Protein AF-A0A662Q708-F1 (afdb_monomer)

Sequence (100 aa):
ALSGLKSRDLEALGRLMNKNQELLRAIGGSSPEIEDAVSLCLKAGAYGAKLTGAGGGGCVIAVVDPDRLEKAARMLSERFQVFRARLGVEGVRAEPPARQ

Foldseek 3Di:
DVVCVVVVVQLVVQVVQAVVQVVCVVVVQEDPVQVVLQVLLVVLAFSHKHDDDRGPDDDMDTHHDPVSVVSSQVSSVVPDDDDDDDPPDDDDDDDDPDDD

Radius of gyration: 15.99 Å; Cα contacts (8 Å, |Δi|>4): 118; chains: 1; bounding box: 31×37×52 Å

Structure (mmCIF, N/CA/C/O backbone):
data_AF-A0A662Q708-F1
#
_entry.id   AF-A0A662Q708-F1
#
loop_
_atom_site.group_PDB
_atom_site.id
_atom_site.type_symbol
_atom_site.label_atom_id
_atom_site.label_alt_id
_atom_site.label_comp_id
_atom_site.label_asym_id
_atom_site.label_entity_id
_atom_site.label_seq_id
_atom_site.pdbx_PDB_ins_code
_atom_site.Cartn_x
_atom_site.Cartn_y
_atom_site.Cartn_z
_atom_site.occupancy
_atom_site.B_iso_or_equiv
_atom_site.auth_seq_id
_atom_site.auth_comp_id
_atom_site.auth_asym_id
_atom_site.auth_atom_id
_atom_site.pdbx_PDB_model_num
ATOM 1 N N . ALA A 1 1 ? -14.073 9.019 -6.361 1.00 60.94 1 ALA A N 1
ATOM 2 C CA . ALA A 1 1 ? -13.001 8.963 -5.339 1.00 60.94 1 ALA A CA 1
ATOM 3 C C . ALA A 1 1 ? -13.340 9.823 -4.120 1.00 60.94 1 ALA A C 1
ATOM 5 O O . ALA A 1 1 ? -13.528 9.270 -3.046 1.00 60.94 1 ALA A O 1
ATOM 6 N N . LEU A 1 2 ? -13.502 11.145 -4.278 1.00 69.00 2 LEU A N 1
ATOM 7 C CA . LEU A 1 2 ? -13.871 12.052 -3.176 1.00 69.00 2 LEU A CA 1
ATOM 8 C C . LEU A 1 2 ? -15.208 11.693 -2.505 1.00 69.00 2 LEU A C 1
ATOM 10 O O . LEU A 1 2 ? -15.320 11.793 -1.290 1.00 69.00 2 LEU A O 1
ATOM 14 N N . SER A 1 3 ? -16.198 11.237 -3.276 1.00 69.19 3 SER A N 1
ATOM 15 C CA . SER A 1 3 ? -17.471 10.725 -2.750 1.00 69.19 3 SER A CA 1
ATOM 16 C C . SER A 1 3 ? -17.282 9.495 -1.855 1.00 69.19 3 SER A C 1
ATOM 18 O O . SER A 1 3 ? -17.751 9.511 -0.726 1.00 69.19 3 SER A O 1
ATOM 20 N N . GLY A 1 4 ? -16.528 8.490 -2.319 1.00 63.06 4 GLY A N 1
ATOM 21 C CA . GLY A 1 4 ? -16.224 7.268 -1.559 1.00 63.06 4 GLY A CA 1
ATOM 22 C C . GLY A 1 4 ? -15.464 7.531 -0.256 1.00 63.06 4 GLY A C 1
ATOM 23 O O . GLY A 1 4 ? -15.769 6.938 0.772 1.00 63.06 4 GLY A O 1
ATOM 24 N N . LEU A 1 5 ? -14.527 8.487 -0.258 1.00 70.75 5 LEU A N 1
ATOM 25 C CA . LEU A 1 5 ? -13.828 8.891 0.965 1.00 70.75 5 LEU A CA 1
ATOM 26 C C . LEU A 1 5 ? -14.776 9.575 1.967 1.00 70.75 5 LEU A C 1
ATOM 28 O O . LEU A 1 5 ? -14.704 9.302 3.162 1.00 70.75 5 LEU A O 1
ATOM 32 N N . LYS A 1 6 ? -15.696 10.422 1.483 1.00 71.25 6 LYS A N 1
ATOM 33 C CA . LYS A 1 6 ? -16.716 11.076 2.320 1.00 71.25 6 LYS A CA 1
ATOM 34 C C . LYS A 1 6 ? -17.736 10.082 2.882 1.00 71.25 6 LYS A C 1
ATOM 36 O O . LYS A 1 6 ? -18.166 10.248 4.017 1.00 71.25 6 LYS A O 1
ATOM 41 N N . SER A 1 7 ? -18.091 9.048 2.121 1.00 79.56 7 SER A N 1
ATOM 42 C CA . SER A 1 7 ? -19.026 7.998 2.542 1.00 79.56 7 SER A CA 1
ATOM 43 C C . SER A 1 7 ? -18.364 6.834 3.286 1.00 79.56 7 SER A C 1
ATOM 45 O O . SER A 1 7 ? -19.056 5.884 3.635 1.00 79.56 7 SER A O 1
ATOM 47 N N . ARG A 1 8 ? -17.043 6.889 3.529 1.00 80.19 8 ARG A N 1
ATOM 48 C CA . ARG A 1 8 ? -16.243 5.801 4.128 1.00 80.19 8 ARG A CA 1
ATOM 49 C C . ARG A 1 8 ? -16.353 4.459 3.387 1.00 80.19 8 ARG A C 1
ATOM 51 O O . ARG A 1 8 ? -16.123 3.407 3.975 1.00 80.19 8 ARG A O 1
ATOM 58 N N . ASP A 1 9 ? -16.637 4.495 2.088 1.00 89.81 9 ASP A N 1
ATOM 59 C CA . ASP A 1 9 ? -16.640 3.308 1.233 1.00 89.81 9 ASP A CA 1
ATOM 60 C C . ASP A 1 9 ? -15.201 2.987 0.797 1.00 89.81 9 ASP A C 1
ATOM 62 O O . ASP A 1 9 ? -14.708 3.415 -0.255 1.00 89.81 9 ASP A O 1
ATOM 66 N N . LEU A 1 10 ? -14.495 2.279 1.682 1.00 89.06 10 LEU A N 1
ATOM 67 C CA . LEU A 1 10 ? -13.095 1.901 1.495 1.00 89.06 10 LEU A CA 1
ATOM 68 C C . LEU A 1 10 ? -12.909 0.858 0.389 1.00 89.06 10 LEU A C 1
ATOM 70 O O . LEU A 1 10 ? -11.852 0.826 -0.242 1.00 89.06 10 LEU A O 1
ATOM 74 N N . GLU A 1 11 ? -13.930 0.052 0.108 1.00 92.00 11 GLU A N 1
ATOM 75 C CA . GLU A 1 11 ? -13.878 -0.939 -0.960 1.00 92.00 11 GLU A CA 1
ATOM 76 C C . GLU A 1 11 ? -13.952 -0.261 -2.334 1.00 92.00 11 GLU A C 1
ATOM 78 O O . GLU A 1 11 ? -13.124 -0.524 -3.210 1.00 92.00 11 GLU A O 1
ATOM 83 N N . ALA A 1 12 ? -14.874 0.693 -2.514 1.00 92.62 12 ALA A N 1
ATOM 84 C CA . ALA A 1 12 ? -14.924 1.507 -3.726 1.00 92.62 12 ALA A CA 1
ATOM 85 C C . ALA A 1 12 ? -13.646 2.328 -3.920 1.00 92.62 12 ALA A C 1
ATOM 87 O O . ALA A 1 12 ? -13.161 2.456 -5.048 1.00 92.62 12 ALA A O 1
ATOM 88 N N . LEU A 1 13 ? -13.077 2.864 -2.836 1.00 92.94 13 LEU A N 1
ATOM 89 C CA . LEU A 1 13 ? -11.778 3.530 -2.886 1.00 92.94 13 LEU A CA 1
ATOM 90 C C . LEU A 1 13 ? -10.678 2.570 -3.360 1.00 92.94 13 LEU A C 1
ATOM 92 O O . LEU A 1 13 ? -9.925 2.924 -4.266 1.00 92.94 13 LEU A O 1
ATOM 96 N N . GLY A 1 14 ? -10.624 1.357 -2.807 1.00 95.50 14 GLY A N 1
ATOM 97 C CA . GLY A 1 14 ? -9.676 0.316 -3.203 1.00 95.50 14 GLY A CA 1
ATOM 98 C C . GLY A 1 14 ? -9.778 -0.051 -4.686 1.00 95.50 14 GLY A C 1
ATOM 99 O O . GLY A 1 14 ? -8.770 -0.045 -5.395 1.00 95.50 14 GLY A O 1
ATOM 100 N N . ARG A 1 15 ? -10.998 -0.240 -5.208 1.00 95.88 15 ARG A N 1
ATOM 101 C CA . ARG A 1 15 ? -11.226 -0.482 -6.646 1.00 95.88 15 ARG A CA 1
ATOM 102 C C . ARG A 1 15 ? -10.666 0.646 -7.518 1.00 95.88 15 ARG A C 1
ATOM 104 O O . ARG A 1 15 ? -10.024 0.386 -8.534 1.00 95.88 15 ARG A O 1
ATOM 111 N N . LEU A 1 16 ? -10.857 1.900 -7.106 1.00 96.25 16 LEU A N 1
ATOM 112 C CA . LEU A 1 16 ? -10.297 3.057 -7.811 1.00 96.25 16 LEU A CA 1
ATOM 113 C C . LEU A 1 16 ? -8.767 3.137 -7.696 1.00 96.25 16 LEU A C 1
ATOM 115 O O . LEU A 1 16 ? -8.115 3.559 -8.650 1.00 96.25 16 LEU A O 1
ATOM 119 N N . MET A 1 17 ? -8.180 2.727 -6.566 1.00 97.12 17 MET A N 1
ATOM 120 C CA . MET A 1 17 ? -6.722 2.642 -6.412 1.00 97.12 17 MET A CA 1
ATOM 121 C C . MET A 1 17 ? -6.118 1.628 -7.383 1.00 97.12 17 MET A C 1
ATOM 123 O O . MET A 1 17 ? -5.151 1.967 -8.062 1.00 97.12 17 MET A O 1
ATOM 127 N N . ASN A 1 18 ? -6.728 0.448 -7.514 1.00 98.25 18 ASN A N 1
ATOM 128 C CA . ASN A 1 18 ? -6.287 -0.577 -8.463 1.00 98.25 18 ASN A CA 1
ATOM 129 C C . ASN A 1 18 ? -6.384 -0.065 -9.903 1.00 98.25 18 ASN A C 1
ATOM 131 O O . ASN A 1 18 ? -5.425 -0.178 -10.664 1.00 98.25 18 ASN A O 1
ATOM 135 N N . LYS A 1 19 ? -7.495 0.603 -10.250 1.00 98.06 19 LYS A N 1
ATOM 136 C CA . LYS A 1 19 ? -7.638 1.205 -11.579 1.00 98.06 19 LYS A CA 1
ATOM 137 C C . LYS A 1 19 ? -6.559 2.252 -11.856 1.00 98.06 19 LYS A C 1
ATOM 139 O O . LYS A 1 19 ? -6.038 2.332 -12.962 1.00 98.06 19 LYS A O 1
ATOM 144 N N . ASN A 1 20 ? -6.200 3.048 -10.853 1.00 97.12 20 ASN A N 1
ATOM 145 C CA . ASN A 1 20 ? -5.123 4.024 -10.979 1.00 97.12 20 ASN A CA 1
ATOM 146 C C . ASN A 1 20 ? -3.754 3.341 -11.148 1.00 97.12 20 ASN A C 1
ATOM 148 O O . ASN A 1 20 ? -2.958 3.787 -11.963 1.00 97.12 20 ASN A O 1
ATOM 152 N N . GLN A 1 21 ? -3.490 2.229 -10.456 1.00 97.75 21 GLN A N 1
ATOM 153 C CA . GLN A 1 21 ? -2.261 1.460 -10.669 1.00 97.75 21 GLN A CA 1
ATOM 154 C C . GLN A 1 21 ? -2.147 0.930 -12.108 1.00 97.75 21 GLN A C 1
ATOM 156 O O . GLN A 1 21 ? -1.068 1.005 -12.691 1.00 97.75 21 GLN A O 1
ATOM 161 N N . GLU A 1 22 ? -3.244 0.463 -12.715 1.00 97.88 22 GLU A N 1
ATOM 162 C CA . GLU A 1 22 ? -3.255 0.076 -14.136 1.00 97.88 22 GLU A CA 1
ATOM 163 C C . GLU A 1 22 ? -2.854 1.244 -15.050 1.00 97.88 22 GLU A C 1
ATOM 165 O O . GLU A 1 22 ? -2.062 1.065 -15.974 1.00 97.88 22 GLU A O 1
ATOM 170 N N . LEU A 1 23 ? -3.371 2.447 -14.778 1.00 96.81 23 LEU A N 1
ATOM 171 C CA . LEU A 1 23 ? -3.033 3.652 -15.539 1.00 96.81 23 LEU A CA 1
ATOM 172 C C . LEU A 1 23 ? -1.569 4.057 -15.337 1.00 96.81 23 LEU A C 1
ATOM 174 O O . LEU A 1 23 ? -0.885 4.356 -16.311 1.00 96.81 23 LEU A O 1
ATOM 178 N N . LEU A 1 24 ? -1.071 4.016 -14.096 1.00 95.00 24 LEU A N 1
ATOM 179 C CA . LEU A 1 24 ? 0.332 4.296 -13.770 1.00 95.00 24 LEU A CA 1
ATOM 180 C C . LEU A 1 24 ? 1.275 3.320 -14.475 1.00 95.00 24 LEU A C 1
ATOM 182 O O . LEU A 1 24 ? 2.315 3.732 -14.984 1.00 95.00 24 LEU A O 1
ATOM 186 N N . ARG A 1 25 ? 0.892 2.043 -14.569 1.00 94.56 25 ARG A N 1
ATOM 187 C CA . ARG A 1 25 ? 1.626 1.045 -15.349 1.00 94.56 25 ARG A CA 1
ATOM 188 C C . ARG A 1 25 ? 1.630 1.390 -16.839 1.00 94.56 25 ARG A C 1
ATOM 190 O O . ARG A 1 25 ? 2.688 1.354 -17.457 1.00 94.56 25 ARG A O 1
ATOM 197 N N . ALA A 1 26 ? 0.477 1.757 -17.400 1.00 96.38 26 ALA A N 1
ATOM 198 C CA . ALA A 1 26 ? 0.340 2.070 -18.824 1.00 96.38 26 ALA A CA 1
ATOM 199 C C . ALA A 1 26 ? 1.190 3.274 -19.267 1.00 96.38 26 ALA A C 1
ATOM 201 O O . ALA A 1 26 ? 1.665 3.297 -20.398 1.00 96.38 26 ALA A O 1
ATOM 202 N N . ILE A 1 27 ? 1.416 4.247 -18.379 1.00 94.31 27 ILE A N 1
ATOM 203 C CA . ILE A 1 27 ? 2.265 5.418 -18.656 1.00 94.31 27 ILE A CA 1
ATOM 204 C C . ILE A 1 27 ? 3.743 5.215 -18.274 1.00 94.31 27 ILE A C 1
ATOM 206 O O . ILE A 1 27 ? 4.512 6.170 -18.307 1.00 94.31 27 ILE A O 1
ATOM 210 N N . GLY A 1 28 ? 4.148 4.000 -17.881 1.00 91.75 28 GLY A N 1
ATOM 211 C CA . GLY A 1 28 ? 5.534 3.689 -17.508 1.00 91.75 28 GLY A CA 1
ATOM 212 C C . GLY A 1 28 ? 5.956 4.172 -16.114 1.00 91.75 28 GLY A C 1
ATOM 213 O O . GLY A 1 28 ? 7.144 4.212 -15.816 1.00 91.75 28 GLY A O 1
ATOM 214 N N . GLY A 1 29 ? 5.007 4.532 -15.246 1.00 91.44 29 GLY A N 1
ATOM 215 C CA . GLY A 1 29 ? 5.279 5.006 -13.884 1.00 91.44 29 GLY A CA 1
ATOM 216 C C . GLY A 1 29 ? 5.542 3.899 -12.857 1.00 91.44 29 GLY A C 1
ATOM 217 O O . GLY A 1 29 ? 5.859 4.204 -11.709 1.00 91.44 29 GLY A O 1
ATOM 218 N N . SER A 1 30 ? 5.393 2.628 -13.239 1.00 93.88 30 SER A N 1
ATOM 219 C CA . SER A 1 30 ? 5.561 1.466 -12.355 1.00 93.88 30 SER A CA 1
ATOM 220 C C . SER A 1 30 ? 6.871 0.714 -12.621 1.00 93.88 30 SER A C 1
ATOM 222 O O . SER A 1 30 ? 7.541 0.948 -13.623 1.00 93.88 30 SER A O 1
ATOM 224 N N . SER A 1 31 ? 7.223 -0.209 -11.728 1.00 93.06 31 SER A N 1
ATOM 225 C CA . SER A 1 31 ? 8.393 -1.088 -11.839 1.00 93.06 31 SER A CA 1
ATOM 226 C C . SER A 1 31 ? 8.054 -2.500 -11.342 1.00 93.06 31 SER A C 1
ATOM 228 O O . SER A 1 31 ? 7.049 -2.660 -10.640 1.00 93.06 31 SER A O 1
ATOM 230 N N . PRO A 1 32 ? 8.862 -3.530 -11.660 1.00 94.00 32 PRO A N 1
ATOM 231 C CA . PRO A 1 32 ? 8.646 -4.885 -11.149 1.00 94.00 32 PRO A CA 1
ATOM 232 C C . PRO A 1 32 ? 8.494 -4.942 -9.622 1.00 94.00 32 PRO A C 1
ATOM 234 O O . PRO A 1 32 ? 7.608 -5.623 -9.118 1.00 94.00 32 PRO A O 1
ATOM 237 N N . GLU A 1 33 ? 9.283 -4.164 -8.882 1.00 93.06 33 GLU A N 1
ATOM 238 C CA . GLU A 1 33 ? 9.254 -4.109 -7.417 1.00 93.06 33 GLU A CA 1
ATOM 239 C C . GLU A 1 33 ? 7.942 -3.512 -6.886 1.00 93.06 33 GLU A C 1
ATOM 241 O O . GLU A 1 33 ? 7.386 -3.994 -5.897 1.00 93.06 33 GLU A O 1
ATOM 246 N N . ILE A 1 34 ? 7.418 -2.480 -7.558 1.00 95.12 34 ILE A N 1
ATOM 247 C CA . ILE A 1 34 ? 6.118 -1.883 -7.229 1.00 95.12 34 ILE A CA 1
ATOM 248 C C . ILE A 1 34 ? 4.987 -2.870 -7.517 1.00 95.12 34 ILE A C 1
ATOM 250 O O . ILE A 1 34 ? 4.080 -3.012 -6.697 1.00 95.12 34 ILE A O 1
ATOM 254 N N . GLU A 1 35 ? 5.030 -3.563 -8.656 1.00 95.88 35 GLU A N 1
ATOM 255 C CA . GLU A 1 35 ? 4.012 -4.555 -9.015 1.00 95.88 35 GLU A CA 1
ATOM 256 C C . GLU A 1 35 ? 4.017 -5.753 -8.059 1.00 95.88 35 GLU A C 1
ATOM 258 O O . GLU A 1 35 ? 2.952 -6.228 -7.656 1.00 95.88 35 GLU A O 1
ATOM 263 N N . ASP A 1 36 ? 5.197 -6.182 -7.614 1.00 95.75 36 ASP A N 1
ATOM 264 C CA . ASP A 1 36 ? 5.360 -7.204 -6.585 1.00 95.75 36 ASP A CA 1
ATOM 265 C C . ASP A 1 36 ? 4.739 -6.777 -5.249 1.00 95.75 36 ASP A C 1
ATOM 267 O O . ASP A 1 36 ? 3.980 -7.542 -4.643 1.00 95.75 36 ASP A O 1
ATOM 271 N N . ALA A 1 37 ? 5.011 -5.547 -4.802 1.00 96.50 37 ALA A N 1
ATOM 272 C CA . ALA A 1 37 ? 4.438 -4.996 -3.577 1.00 96.50 37 ALA A CA 1
ATOM 273 C C . ALA A 1 37 ? 2.909 -4.850 -3.671 1.00 96.50 37 ALA A C 1
ATOM 275 O O . ALA A 1 37 ? 2.189 -5.264 -2.761 1.00 96.50 37 ALA A O 1
ATOM 276 N N . VAL A 1 38 ? 2.389 -4.321 -4.786 1.00 97.38 38 VAL A N 1
ATOM 277 C CA . VAL A 1 38 ? 0.942 -4.217 -5.041 1.00 97.38 38 VAL A CA 1
ATOM 278 C C . VAL A 1 38 ? 0.295 -5.603 -5.025 1.00 97.38 38 VAL A C 1
ATOM 280 O O . VAL A 1 38 ? -0.703 -5.804 -4.333 1.00 97.38 38 VAL A O 1
ATOM 283 N N . SER A 1 39 ? 0.876 -6.574 -5.732 1.00 98.00 39 SER A N 1
ATOM 284 C CA . SER A 1 39 ? 0.378 -7.952 -5.788 1.00 98.00 39 SER A CA 1
ATOM 285 C C . SER A 1 39 ? 0.332 -8.596 -4.402 1.00 98.00 39 SER A C 1
ATOM 287 O O . SER A 1 39 ? -0.668 -9.224 -4.045 1.00 98.00 39 SER A O 1
ATOM 289 N N . LEU A 1 40 ? 1.371 -8.401 -3.581 1.00 97.50 40 LEU A N 1
ATOM 290 C CA . LEU A 1 40 ? 1.400 -8.929 -2.219 1.00 97.50 40 LEU A CA 1
ATOM 291 C C . LEU A 1 40 ? 0.346 -8.269 -1.322 1.00 97.50 40 LEU A C 1
ATOM 293 O O . LEU A 1 40 ? -0.344 -8.978 -0.593 1.00 97.50 40 LEU A O 1
ATOM 297 N N . CYS A 1 41 ? 0.146 -6.951 -1.424 1.00 97.75 41 CYS A N 1
ATOM 298 C CA . CYS A 1 41 ? -0.930 -6.251 -0.714 1.00 97.75 41 CYS A CA 1
ATOM 299 C C . CYS A 1 41 ? -2.313 -6.826 -1.063 1.00 97.75 41 CYS A C 1
ATOM 301 O O . CYS A 1 41 ? -3.129 -7.067 -0.173 1.00 97.75 41 CYS A O 1
ATOM 303 N N . LEU A 1 42 ? -2.577 -7.085 -2.348 1.00 97.75 42 LEU A N 1
ATOM 304 C CA . LEU A 1 42 ? -3.848 -7.663 -2.795 1.00 97.75 42 LEU A CA 1
ATOM 305 C C . LEU A 1 42 ? -4.029 -9.102 -2.289 1.00 97.75 42 LEU A C 1
ATOM 307 O O . LEU A 1 42 ? -5.087 -9.434 -1.758 1.00 97.75 42 LEU A O 1
ATOM 311 N N . LYS A 1 43 ? -2.985 -9.940 -2.360 1.00 97.12 43 LYS A N 1
ATOM 312 C CA . LYS A 1 43 ? -2.991 -11.305 -1.792 1.00 97.12 43 LYS A CA 1
ATOM 313 C C . LYS A 1 43 ? -3.199 -11.311 -0.277 1.00 97.12 43 LYS A C 1
ATOM 315 O O . LYS A 1 43 ? -3.852 -12.207 0.254 1.00 97.12 43 LYS A O 1
ATOM 320 N N . ALA A 1 44 ? -2.685 -10.295 0.409 1.00 96.25 44 ALA A N 1
ATOM 321 C CA . ALA A 1 44 ? -2.880 -10.075 1.836 1.00 96.25 44 ALA A CA 1
ATOM 322 C C . ALA A 1 44 ? -4.304 -9.602 2.200 1.00 96.25 44 ALA A C 1
ATOM 324 O O . ALA A 1 44 ? -4.640 -9.513 3.382 1.00 96.25 44 ALA A O 1
ATOM 325 N N . GLY A 1 45 ? -5.160 -9.341 1.205 1.00 95.69 45 G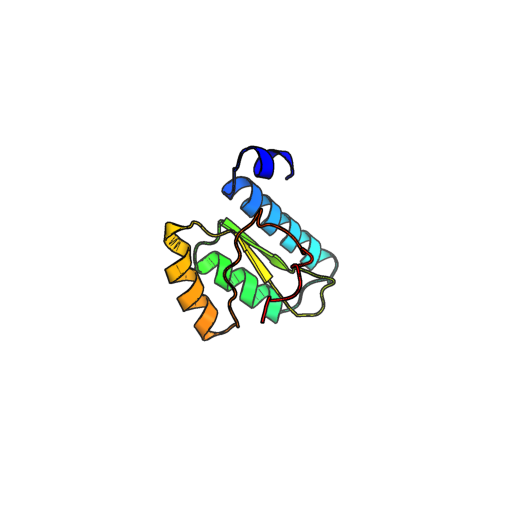LY A N 1
ATOM 326 C CA . GLY A 1 45 ? -6.564 -8.989 1.393 1.00 95.69 45 GLY A CA 1
ATOM 327 C C . GLY A 1 45 ? -6.843 -7.488 1.429 1.00 95.69 45 GLY A C 1
ATOM 328 O O . GLY A 1 45 ? -7.874 -7.097 1.979 1.00 95.69 45 GLY A O 1
ATOM 329 N N . ALA A 1 46 ? -5.954 -6.656 0.874 1.00 97.12 46 ALA A N 1
ATOM 330 C CA . ALA A 1 46 ? -6.226 -5.238 0.659 1.00 97.12 46 ALA A CA 1
ATOM 331 C C . ALA A 1 46 ? -7.408 -5.033 -0.304 1.00 97.12 46 ALA A C 1
ATOM 333 O O . ALA A 1 46 ? -7.524 -5.725 -1.314 1.00 97.12 46 ALA A O 1
ATOM 334 N N . TYR A 1 47 ? -8.237 -4.023 -0.035 1.00 96.62 47 TYR A N 1
ATOM 335 C CA . TYR A 1 47 ? -9.270 -3.554 -0.962 1.00 96.62 47 TYR A CA 1
ATOM 336 C C . TYR A 1 47 ? -8.659 -2.966 -2.239 1.00 96.62 47 TYR A C 1
ATOM 338 O O . TYR A 1 47 ? -9.211 -3.096 -3.332 1.00 96.62 47 TYR A O 1
ATOM 346 N N . GLY A 1 48 ? -7.501 -2.323 -2.106 1.00 97.75 48 GLY A N 1
ATOM 347 C CA . GLY A 1 48 ? -6.694 -1.897 -3.236 1.00 97.75 48 GLY A CA 1
ATOM 348 C C . GLY A 1 48 ? -5.329 -1.381 -2.819 1.00 97.75 48 GLY A C 1
ATOM 349 O O . GLY A 1 48 ? -5.124 -0.994 -1.666 1.00 97.75 48 GLY A O 1
ATOM 350 N N . ALA A 1 49 ? -4.396 -1.380 -3.766 1.00 97.81 49 ALA A N 1
ATOM 351 C CA . ALA A 1 49 ? -3.029 -0.925 -3.566 1.00 97.81 49 ALA A CA 1
ATOM 352 C C . ALA A 1 49 ? -2.499 -0.230 -4.821 1.00 97.81 49 ALA A C 1
ATOM 354 O O . ALA A 1 49 ? -2.844 -0.602 -5.942 1.00 97.81 49 ALA A O 1
ATOM 355 N N . LYS A 1 50 ? -1.667 0.795 -4.634 1.00 97.38 50 LYS A N 1
ATOM 356 C CA . LYS A 1 50 ? -1.003 1.495 -5.738 1.00 97.38 50 LYS A CA 1
ATOM 357 C C . LYS A 1 50 ? 0.313 2.127 -5.312 1.00 97.38 50 LYS A C 1
ATOM 359 O O . LYS A 1 50 ? 0.511 2.425 -4.135 1.00 97.38 50 LYS A O 1
ATOM 364 N N . LEU A 1 51 ? 1.154 2.433 -6.291 1.00 95.94 51 LEU A N 1
ATOM 365 C CA . LEU A 1 51 ? 2.293 3.337 -6.145 1.00 95.94 51 LEU A CA 1
ATOM 366 C C . LEU A 1 51 ? 1.879 4.662 -5.484 1.00 95.94 51 LEU A C 1
ATOM 368 O O . LEU A 1 51 ? 0.830 5.227 -5.805 1.00 95.94 51 LEU A O 1
ATOM 372 N N . THR A 1 52 ? 2.723 5.207 -4.613 1.00 89.69 52 THR A N 1
ATOM 373 C CA . THR A 1 52 ? 2.612 6.579 -4.102 1.00 89.69 52 THR A CA 1
ATOM 374 C C . THR A 1 52 ? 3.912 7.352 -4.337 1.00 89.69 52 THR A C 1
ATOM 376 O O . THR A 1 52 ? 4.996 6.792 -4.223 1.00 89.69 52 THR A O 1
ATOM 379 N N . GLY A 1 53 ? 3.804 8.643 -4.668 1.00 86.19 53 GLY A N 1
ATOM 380 C CA . GLY A 1 53 ? 4.931 9.472 -5.112 1.00 86.19 53 GLY A CA 1
ATOM 381 C C . GLY A 1 53 ? 5.049 9.563 -6.638 1.00 86.19 53 GLY A C 1
ATOM 382 O O . GLY A 1 53 ? 4.086 9.288 -7.353 1.00 86.19 53 GLY A O 1
ATOM 383 N N . ALA A 1 54 ? 6.219 9.991 -7.121 1.00 78.00 54 ALA A N 1
ATOM 384 C CA . ALA A 1 54 ? 6.462 10.293 -8.535 1.00 78.00 54 ALA A CA 1
ATOM 385 C C . ALA A 1 54 ? 6.675 9.053 -9.433 1.00 78.00 54 ALA A C 1
ATOM 387 O O . ALA A 1 54 ? 6.494 9.159 -10.642 1.00 78.00 54 ALA A O 1
ATOM 388 N N . GLY A 1 55 ? 7.022 7.893 -8.859 1.00 66.88 55 GLY A N 1
ATOM 389 C CA . GLY A 1 55 ? 7.370 6.666 -9.596 1.00 66.88 55 GLY A CA 1
ATOM 390 C C . GLY A 1 55 ? 8.874 6.385 -9.660 1.00 66.88 55 GLY A C 1
ATOM 391 O O . GLY A 1 55 ? 9.672 7.150 -9.123 1.00 66.88 55 GLY A O 1
ATOM 392 N N . GLY A 1 56 ? 9.251 5.253 -10.274 1.00 59.38 56 GLY A N 1
ATOM 393 C CA . GLY A 1 56 ? 10.649 4.785 -10.374 1.00 59.38 56 GLY A CA 1
ATOM 394 C C . GLY A 1 56 ? 11.161 3.962 -9.180 1.00 59.38 56 GLY A C 1
ATOM 395 O O . GLY A 1 56 ? 12.365 3.769 -9.040 1.00 59.38 56 GLY A O 1
ATOM 396 N N . GLY A 1 57 ? 10.256 3.501 -8.312 1.00 70.44 57 GLY A N 1
ATOM 397 C CA . GLY A 1 57 ? 10.551 2.821 -7.048 1.00 70.44 57 GLY A CA 1
ATOM 398 C C . GLY A 1 57 ? 9.859 3.508 -5.866 1.00 70.44 57 GLY A C 1
ATOM 399 O O . GLY A 1 57 ? 9.014 4.387 -6.050 1.00 70.44 57 GLY A O 1
ATOM 400 N N . GLY A 1 58 ? 10.207 3.109 -4.641 1.00 86.31 58 GLY A N 1
ATOM 401 C CA . GLY A 1 58 ? 9.734 3.759 -3.417 1.00 86.31 58 GLY A CA 1
ATOM 402 C C . GLY A 1 58 ? 8.591 3.019 -2.725 1.00 86.31 58 GLY A C 1
ATOM 403 O O . GLY A 1 58 ? 8.755 1.874 -2.311 1.00 86.31 58 GLY A O 1
ATOM 404 N N . CYS A 1 59 ? 7.455 3.692 -2.537 1.00 93.06 59 CYS A N 1
ATOM 405 C CA . CYS A 1 59 ? 6.406 3.243 -1.623 1.00 93.06 59 CYS A CA 1
ATOM 406 C C . CYS A 1 59 ? 5.118 2.837 -2.349 1.00 93.06 59 CYS A C 1
ATOM 408 O O . CYS A 1 59 ? 4.676 3.480 -3.304 1.00 93.06 59 CYS A O 1
ATOM 410 N N . VAL A 1 60 ? 4.454 1.816 -1.811 1.00 96.25 60 VAL A N 1
ATOM 411 C CA . VAL A 1 60 ? 3.077 1.443 -2.150 1.00 96.25 60 VAL A CA 1
ATOM 412 C C . VAL A 1 60 ? 2.173 1.820 -0.986 1.00 96.25 60 VAL A C 1
ATOM 414 O O . VAL A 1 60 ? 2.507 1.592 0.175 1.00 96.25 60 VAL A O 1
ATOM 417 N N . ILE A 1 61 ? 1.014 2.392 -1.299 1.00 96.44 61 ILE A N 1
ATOM 418 C CA . ILE A 1 61 ? -0.062 2.608 -0.336 1.00 96.44 61 ILE A CA 1
ATOM 419 C C . ILE A 1 61 ? -1.179 1.606 -0.606 1.00 96.44 61 ILE A C 1
ATOM 421 O O . ILE A 1 61 ? -1.609 1.435 -1.748 1.00 96.44 61 ILE A O 1
ATOM 425 N N . ALA A 1 62 ? -1.649 0.951 0.453 1.00 97.00 62 ALA A N 1
ATOM 426 C CA . ALA A 1 62 ? -2.735 -0.015 0.404 1.00 97.00 62 ALA A CA 1
ATOM 427 C C . ALA A 1 62 ? -3.823 0.348 1.416 1.00 97.00 62 ALA A C 1
ATOM 429 O O . ALA A 1 62 ? -3.531 0.797 2.525 1.00 97.00 62 ALA A O 1
ATOM 430 N N . VAL A 1 63 ? -5.077 0.135 1.029 1.00 95.44 63 VAL A N 1
ATOM 431 C CA . VAL A 1 63 ? -6.231 0.229 1.927 1.00 95.44 63 VAL A CA 1
ATOM 432 C C . VAL A 1 63 ? -6.652 -1.190 2.268 1.00 95.44 63 VAL A C 1
ATOM 434 O O . VAL A 1 63 ? -6.963 -1.982 1.380 1.00 95.44 63 VAL A O 1
ATOM 437 N N . VAL A 1 64 ? -6.627 -1.516 3.556 1.00 94.88 64 VAL A N 1
ATOM 438 C CA . VAL A 1 64 ? -6.868 -2.864 4.076 1.00 94.88 64 VAL A CA 1
ATOM 439 C C . VAL A 1 64 ? -7.998 -2.800 5.089 1.00 94.88 64 VAL A C 1
ATOM 441 O O . VAL A 1 64 ? -8.125 -1.817 5.821 1.00 94.88 64 VAL A O 1
ATOM 444 N N . ASP A 1 65 ? -8.805 -3.853 5.127 1.00 91.56 65 ASP A N 1
ATOM 445 C CA . ASP A 1 65 ? -9.766 -4.057 6.201 1.00 91.56 65 ASP A CA 1
ATOM 446 C C . ASP A 1 65 ? -9.053 -4.072 7.574 1.00 91.56 65 ASP A C 1
ATOM 448 O O . ASP A 1 65 ? -8.044 -4.778 7.711 1.00 91.56 65 ASP A O 1
ATOM 452 N N . PRO A 1 66 ? -9.537 -3.327 8.586 1.00 90.38 66 PRO A N 1
ATOM 453 C CA . PRO A 1 66 ? -8.966 -3.343 9.932 1.00 90.38 66 PRO A CA 1
ATOM 454 C C . PRO A 1 66 ? -8.770 -4.750 10.512 1.00 90.38 66 PRO A C 1
ATOM 456 O O . PRO A 1 66 ? -7.719 -5.017 11.097 1.00 90.38 66 PRO A O 1
ATOM 459 N N . ASP A 1 67 ? -9.708 -5.669 10.273 1.00 92.94 67 ASP A N 1
ATOM 460 C CA . ASP A 1 67 ? -9.665 -7.041 10.794 1.00 92.94 67 ASP A CA 1
ATOM 461 C C . ASP A 1 67 ? -8.567 -7.880 10.122 1.00 92.94 67 ASP A C 1
ATOM 463 O O . ASP A 1 67 ? -8.103 -8.892 10.651 1.00 92.94 67 ASP A O 1
ATOM 467 N N . ARG A 1 68 ? -8.106 -7.450 8.942 1.00 92.44 68 ARG A N 1
ATOM 468 C CA . ARG A 1 68 ? -7.040 -8.104 8.168 1.00 92.44 68 ARG A CA 1
ATOM 469 C C . ARG A 1 68 ? -5.694 -7.402 8.307 1.00 92.44 68 ARG A C 1
ATOM 471 O O . ARG A 1 68 ? -4.686 -7.953 7.865 1.00 92.44 68 ARG A O 1
ATOM 478 N N . LEU A 1 69 ? -5.650 -6.221 8.926 1.00 93.44 69 LEU A N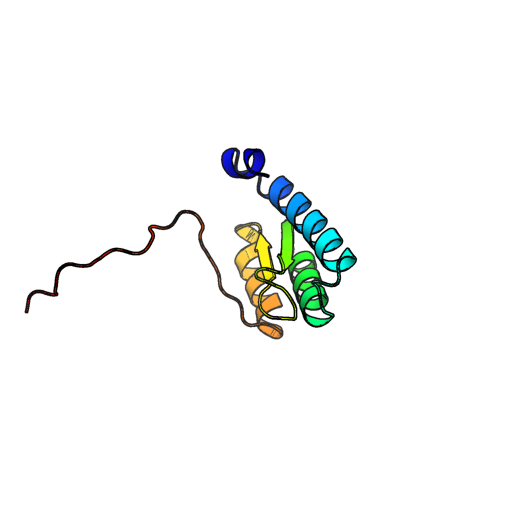 1
ATOM 479 C CA . LEU A 1 69 ? -4.474 -5.352 8.953 1.00 93.44 69 LEU A CA 1
ATOM 480 C C . LEU A 1 69 ? -3.251 -6.028 9.587 1.00 93.44 69 LEU A C 1
ATOM 482 O O . LEU A 1 69 ? -2.148 -5.927 9.055 1.00 93.44 69 LEU A O 1
ATOM 486 N N . GLU A 1 70 ? -3.437 -6.747 10.696 1.00 94.69 70 GLU A N 1
ATOM 487 C CA . GLU A 1 70 ? -2.350 -7.443 11.395 1.00 94.69 70 GLU A CA 1
ATOM 488 C C . GLU A 1 70 ? -1.760 -8.571 10.539 1.00 94.69 70 GLU A C 1
ATOM 490 O O . GLU A 1 70 ? -0.542 -8.660 10.372 1.00 94.69 70 GLU A O 1
ATOM 495 N N . LYS A 1 71 ? -2.625 -9.398 9.939 1.00 94.75 71 LYS A N 1
ATOM 496 C CA . LYS A 1 71 ? -2.216 -10.479 9.034 1.00 94.75 71 LYS A CA 1
ATOM 497 C C . LYS A 1 71 ? -1.503 -9.924 7.803 1.00 94.75 71 LYS A C 1
ATOM 499 O O . LYS A 1 71 ? -0.454 -10.440 7.424 1.00 94.75 71 LYS A O 1
ATOM 504 N N . ALA A 1 72 ? -2.058 -8.873 7.203 1.00 96.00 72 ALA A N 1
ATOM 505 C CA . ALA A 1 72 ? -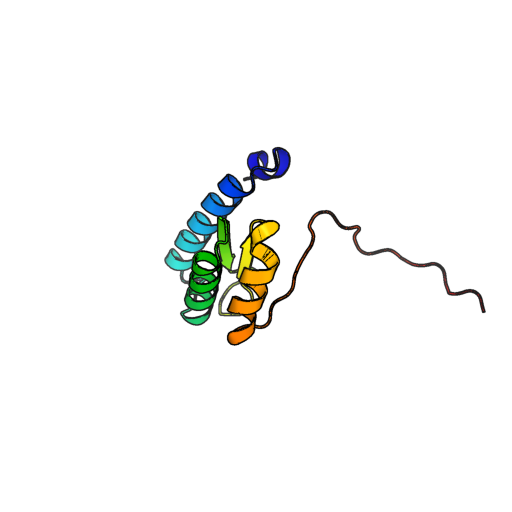1.480 -8.241 6.030 1.00 96.00 72 ALA A CA 1
ATOM 506 C C . ALA A 1 72 ? -0.108 -7.639 6.332 1.00 96.00 72 ALA A C 1
ATOM 508 O O . ALA A 1 72 ? 0.838 -7.875 5.587 1.00 96.00 72 ALA A O 1
ATOM 509 N N . ALA A 1 73 ? 0.028 -6.932 7.456 1.00 96.19 73 ALA A N 1
ATOM 510 C CA . ALA A 1 73 ? 1.301 -6.362 7.875 1.00 96.19 73 ALA A CA 1
ATOM 511 C C . ALA A 1 73 ? 2.368 -7.442 8.092 1.00 96.19 73 ALA A C 1
ATOM 513 O O . ALA A 1 73 ? 3.485 -7.264 7.630 1.00 96.19 73 ALA A O 1
ATOM 514 N N . ARG A 1 74 ? 2.031 -8.571 8.730 1.00 96.56 74 ARG A N 1
ATOM 515 C CA . ARG A 1 74 ? 2.979 -9.685 8.913 1.00 96.56 74 ARG A CA 1
ATOM 516 C C . ARG A 1 74 ? 3.467 -10.246 7.581 1.00 96.56 74 ARG A C 1
ATOM 518 O O . ARG A 1 74 ? 4.670 -10.319 7.376 1.00 96.56 74 ARG A O 1
ATOM 525 N N . MET A 1 75 ? 2.541 -10.564 6.675 1.00 96.50 75 MET A N 1
ATOM 526 C CA . MET A 1 75 ? 2.868 -11.094 5.346 1.00 96.50 75 MET A CA 1
ATOM 527 C C . MET A 1 75 ? 3.723 -10.114 4.527 1.00 96.50 75 MET A C 1
ATOM 529 O O . MET A 1 75 ? 4.652 -10.523 3.840 1.00 96.50 75 MET A O 1
ATOM 533 N N . LEU A 1 76 ? 3.423 -8.815 4.592 1.00 97.00 76 LEU A N 1
ATOM 534 C CA . LEU A 1 76 ? 4.182 -7.788 3.876 1.00 97.00 76 LEU A CA 1
ATOM 535 C C . LEU A 1 76 ? 5.581 -7.583 4.478 1.00 97.00 76 LEU A C 1
ATOM 537 O O . LEU A 1 76 ? 6.538 -7.414 3.724 1.00 97.00 76 LEU A O 1
ATOM 541 N N . SER A 1 77 ? 5.712 -7.650 5.807 1.00 97.12 77 SER A N 1
ATOM 542 C CA . SER A 1 77 ? 6.982 -7.466 6.522 1.00 97.12 77 SER A CA 1
ATOM 543 C C . SER A 1 77 ? 8.032 -8.539 6.226 1.00 97.12 77 SER A C 1
ATOM 545 O O . SER A 1 77 ? 9.209 -8.318 6.492 1.00 97.12 77 SER A O 1
ATOM 547 N N . GLU A 1 78 ? 7.644 -9.680 5.651 1.00 96.31 78 GLU A N 1
ATOM 548 C CA . GLU A 1 78 ? 8.592 -10.703 5.189 1.00 96.31 78 GLU A CA 1
ATOM 549 C C . GLU A 1 78 ? 9.451 -10.222 4.009 1.00 96.31 78 GLU A C 1
ATOM 551 O O . GLU A 1 78 ? 10.530 -10.761 3.769 1.00 96.31 78 GLU A O 1
ATOM 556 N N . ARG A 1 79 ? 8.976 -9.222 3.252 1.00 95.62 79 ARG A N 1
ATOM 557 C CA . ARG A 1 79 ? 9.629 -8.746 2.020 1.00 95.62 79 ARG A CA 1
ATOM 558 C C . ARG A 1 79 ? 9.804 -7.230 1.942 1.00 95.62 79 ARG A C 1
ATOM 560 O O . ARG A 1 79 ? 10.651 -6.770 1.182 1.00 95.62 79 ARG A O 1
ATOM 567 N N . PHE A 1 80 ? 9.021 -6.454 2.690 1.00 95.62 80 PHE A N 1
ATOM 568 C CA . PHE A 1 80 ? 8.974 -4.995 2.594 1.00 95.62 80 PHE A CA 1
ATOM 569 C C . PHE A 1 80 ? 8.975 -4.333 3.971 1.00 95.62 80 PHE A C 1
ATOM 571 O O . PHE A 1 80 ? 8.504 -4.900 4.952 1.00 95.62 80 PHE A O 1
ATOM 578 N N . GLN A 1 81 ? 9.437 -3.085 4.046 1.00 95.88 81 GLN A N 1
ATOM 579 C CA . GLN A 1 81 ? 9.234 -2.266 5.238 1.00 95.88 81 GLN A CA 1
ATOM 580 C C . GLN A 1 81 ? 7.781 -1.777 5.287 1.00 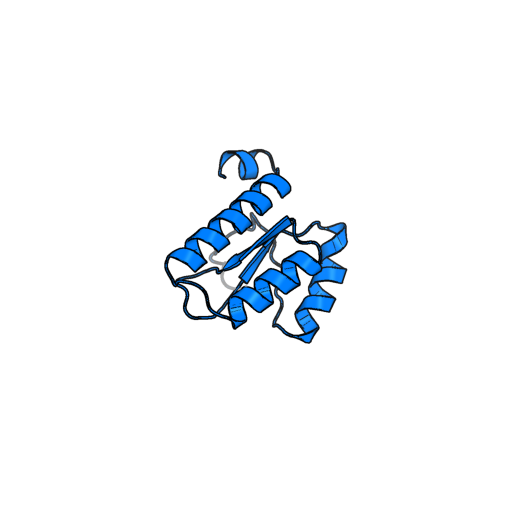95.88 81 GLN A C 1
ATOM 582 O O . GLN A 1 81 ? 7.303 -1.131 4.354 1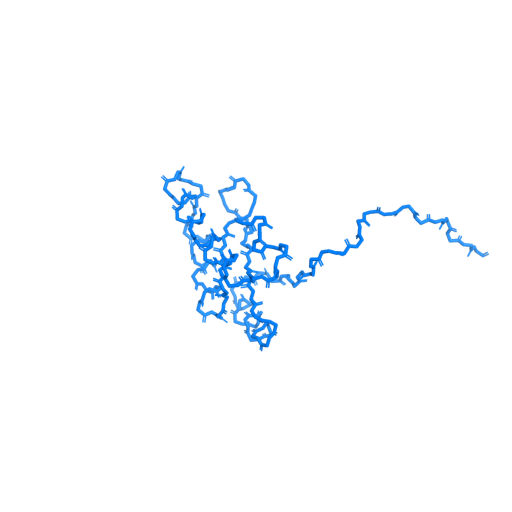.00 95.88 81 GLN A O 1
ATOM 587 N N . VAL A 1 82 ? 7.076 -2.073 6.382 1.00 96.31 82 VAL A N 1
ATOM 588 C CA . VAL A 1 82 ? 5.641 -1.790 6.515 1.00 96.31 82 VAL A CA 1
ATOM 589 C C . VAL A 1 82 ? 5.388 -0.729 7.576 1.00 96.31 82 VAL A C 1
ATOM 591 O O . VAL A 1 82 ? 5.775 -0.881 8.733 1.00 96.31 82 VAL A O 1
ATOM 594 N N . PHE A 1 83 ? 4.646 0.311 7.196 1.00 94.25 83 PHE A N 1
ATOM 595 C CA . PHE A 1 83 ? 4.150 1.340 8.105 1.00 94.25 83 PHE A CA 1
ATOM 596 C C . PHE A 1 83 ? 2.625 1.300 8.163 1.00 94.25 83 PHE A C 1
ATOM 598 O O . PHE A 1 83 ? 1.948 1.346 7.137 1.00 94.25 83 PHE A O 1
ATOM 605 N N . ARG A 1 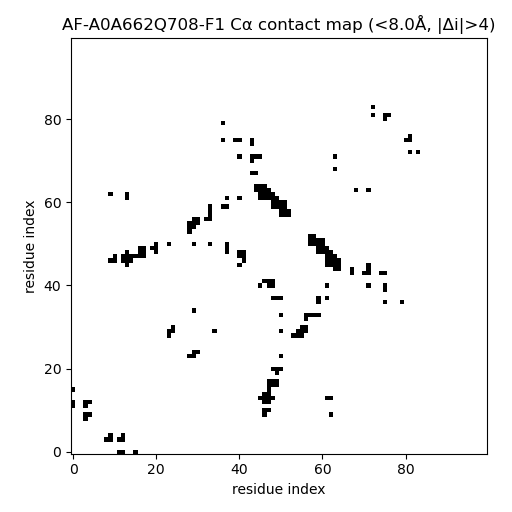84 ? 2.072 1.249 9.378 1.00 93.31 84 ARG A N 1
ATOM 606 C CA . ARG A 1 84 ? 0.627 1.368 9.601 1.00 93.31 84 ARG A CA 1
ATOM 607 C C . ARG A 1 84 ? 0.287 2.840 9.782 1.00 93.31 84 ARG A C 1
ATOM 609 O O . ARG A 1 84 ? 0.771 3.472 10.716 1.00 93.31 84 ARG A O 1
ATOM 616 N N . ALA A 1 85 ? -0.553 3.373 8.905 1.00 90.50 85 ALA A N 1
ATOM 617 C CA . ALA A 1 85 ? -0.985 4.764 8.958 1.00 90.50 85 ALA A CA 1
ATOM 618 C C . ALA A 1 85 ? -2.456 4.869 9.381 1.00 90.50 85 ALA A C 1
ATOM 620 O O . ALA A 1 85 ? -3.280 4.025 9.031 1.00 90.50 85 ALA A O 1
ATOM 621 N N . ARG A 1 86 ? -2.789 5.942 10.106 1.00 85.38 86 ARG A N 1
ATOM 622 C CA . ARG A 1 86 ? -4.172 6.379 10.332 1.00 85.38 86 ARG A CA 1
ATOM 623 C C . ARG A 1 86 ? -4.428 7.652 9.536 1.00 85.38 86 ARG A C 1
ATOM 625 O O . ARG A 1 86 ? -3.578 8.535 9.488 1.00 85.38 86 ARG A O 1
ATOM 632 N N . LEU A 1 87 ? -5.603 7.738 8.919 1.00 81.50 87 LEU A N 1
ATOM 633 C CA . LEU A 1 87 ? -6.045 8.922 8.183 1.00 81.50 87 LEU A CA 1
ATOM 634 C C . LEU A 1 87 ? -6.736 9.915 9.124 1.00 81.50 87 LEU A C 1
ATOM 636 O O . LEU A 1 87 ? -7.350 9.509 10.110 1.00 81.50 87 LEU A O 1
ATOM 640 N N . GLY A 1 88 ? -6.674 11.205 8.786 1.00 81.56 88 GLY A N 1
ATOM 641 C CA . GLY A 1 88 ? -7.383 12.260 9.520 1.00 81.56 88 GLY A CA 1
ATOM 642 C C . GLY A 1 88 ? -6.778 12.602 10.882 1.00 81.56 88 GLY A C 1
ATOM 643 O O . GLY A 1 88 ? -7.497 13.054 11.767 1.00 81.56 88 GLY A O 1
ATOM 644 N N . VAL A 1 89 ? -5.480 12.354 11.062 1.00 87.38 89 VAL A N 1
ATOM 645 C CA . VAL A 1 89 ? -4.738 12.813 12.241 1.00 87.38 89 VAL A CA 1
ATOM 646 C C . VAL A 1 89 ? -4.440 14.307 12.139 1.00 87.38 89 VAL A C 1
ATOM 648 O O . VAL A 1 89 ? -4.444 14.880 11.048 1.00 87.38 89 VAL A O 1
ATOM 651 N N . GLU A 1 90 ? -4.183 14.934 13.282 1.00 91.25 90 GLU A N 1
ATOM 652 C CA . GLU A 1 90 ? -3.747 16.324 13.317 1.00 91.25 90 GLU A CA 1
ATOM 653 C C . GLU A 1 90 ? -2.400 16.492 12.601 1.00 91.25 90 GLU A C 1
ATOM 655 O O . GLU A 1 90 ? -1.538 15.611 12.649 1.00 91.25 90 GLU A O 1
ATOM 660 N N . GLY A 1 91 ? -2.253 17.615 11.897 1.00 91.31 91 GLY A N 1
ATOM 661 C CA . GLY A 1 91 ? -1.020 17.965 11.203 1.00 91.31 91 GLY A CA 1
ATOM 662 C C . GLY A 1 91 ? 0.069 18.475 12.149 1.00 91.31 91 GLY A C 1
ATOM 663 O O . GLY A 1 91 ? 0.027 18.282 13.362 1.00 91.31 91 GLY A O 1
ATOM 664 N N . VAL A 1 92 ? 1.057 19.160 11.575 1.00 93.12 92 VAL A N 1
ATOM 665 C CA . VAL A 1 92 ? 2.123 19.805 12.351 1.00 93.12 92 VAL A CA 1
ATOM 666 C C . VAL A 1 92 ? 1.551 20.888 13.274 1.00 93.12 92 VAL A C 1
ATOM 668 O O . VAL A 1 92 ? 0.696 21.675 12.866 1.00 93.12 92 VAL A O 1
ATOM 671 N N . ARG A 1 93 ? 2.050 20.948 14.513 1.00 93.06 93 ARG A N 1
ATOM 672 C CA . ARG A 1 93 ? 1.699 21.962 15.514 1.00 93.06 93 ARG A CA 1
ATOM 673 C C . ARG A 1 93 ? 2.965 22.455 16.209 1.00 93.06 93 ARG A C 1
ATOM 675 O O . ARG A 1 93 ? 3.854 21.663 16.503 1.00 93.06 93 ARG A O 1
ATOM 682 N N . ALA A 1 94 ? 3.028 23.754 16.495 1.00 93.75 94 ALA A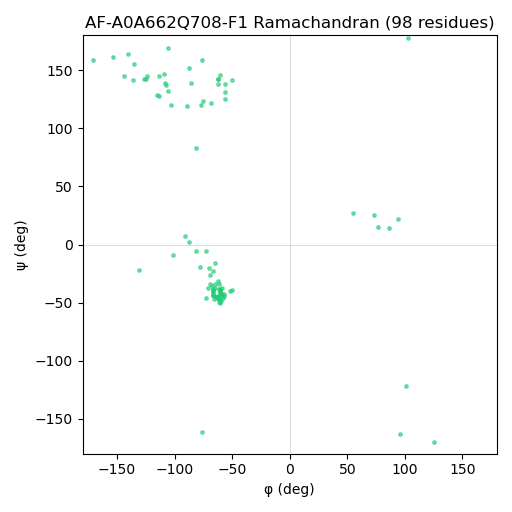 N 1
ATOM 683 C CA . ALA A 1 94 ? 4.050 24.315 17.370 1.00 93.75 94 ALA A CA 1
ATOM 684 C C . ALA A 1 94 ? 3.693 24.014 18.832 1.00 93.75 94 ALA A C 1
ATOM 686 O O . ALA A 1 94 ? 2.630 24.420 19.306 1.00 93.75 94 ALA A O 1
ATOM 687 N N . GLU A 1 95 ? 4.563 23.297 19.541 1.00 91.38 95 GLU A N 1
ATOM 688 C CA . GLU A 1 95 ? 4.396 23.080 20.976 1.00 91.38 95 GLU A CA 1
ATOM 689 C C . GLU A 1 95 ? 5.006 24.249 21.759 1.00 91.38 95 GLU A C 1
ATOM 691 O O . GLU A 1 95 ? 6.068 24.756 21.381 1.00 91.38 95 GLU A O 1
ATOM 696 N N . PRO A 1 96 ? 4.348 24.716 22.835 1.00 86.44 96 PRO A N 1
ATOM 697 C CA . PRO A 1 96 ? 4.967 25.683 23.724 1.00 86.44 96 PRO A CA 1
ATOM 698 C C . PRO A 1 96 ? 6.247 25.078 24.327 1.00 86.44 96 PRO A C 1
ATOM 700 O O . PRO A 1 96 ? 6.291 23.869 24.570 1.00 86.44 96 PRO A O 1
ATOM 703 N N . PRO A 1 97 ? 7.292 25.887 24.576 1.00 85.19 97 PRO A N 1
ATOM 704 C CA . PRO A 1 97 ? 8.542 25.388 25.136 1.00 85.19 97 PRO A CA 1
ATOM 705 C C . PRO A 1 97 ? 8.284 2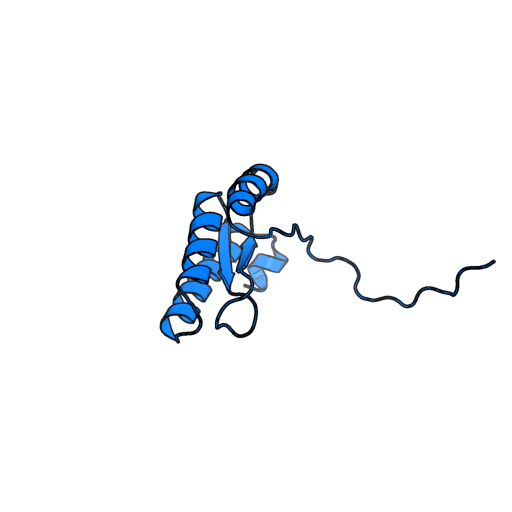4.661 26.460 1.00 85.19 97 PRO A C 1
ATOM 707 O O . PRO A 1 97 ? 7.486 25.121 27.284 1.00 85.19 97 PRO A O 1
ATOM 710 N N . ALA A 1 98 ? 8.952 23.519 26.654 1.00 82.81 98 ALA A N 1
ATOM 711 C CA . ALA A 1 98 ? 8.838 22.742 27.881 1.00 82.81 98 ALA A CA 1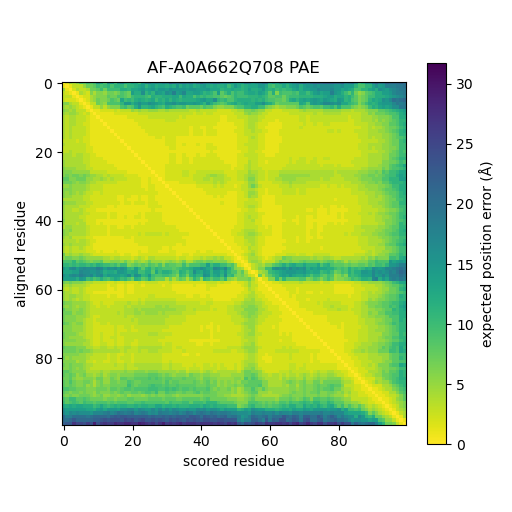
ATOM 712 C C . ALA A 1 98 ? 9.195 23.631 29.082 1.00 82.81 98 ALA A C 1
ATOM 714 O O . ALA A 1 98 ? 10.260 24.252 29.104 1.00 82.81 98 ALA A O 1
ATOM 715 N N . ARG A 1 99 ? 8.296 23.720 30.069 1.00 77.19 99 ARG A N 1
ATOM 716 C CA . ARG A 1 99 ? 8.622 24.371 31.342 1.00 77.19 99 ARG A CA 1
ATOM 717 C C . ARG A 1 99 ? 9.652 23.491 32.054 1.00 77.19 99 ARG A C 1
ATOM 719 O O . ARG A 1 99 ? 9.376 22.310 32.253 1.00 77.19 99 ARG A O 1
ATOM 726 N N . GLN A 1 100 ? 10.817 24.061 32.361 1.00 59.56 100 GLN A N 1
ATOM 727 C CA . GLN A 1 100 ? 11.765 23.485 33.319 1.00 59.56 100 GLN A CA 1
ATOM 728 C C . GLN A 1 100 ? 11.212 23.620 34.736 1.00 59.56 100 GLN A C 1
ATOM 730 O O . GLN A 1 100 ? 10.532 24.643 34.995 1.00 59.56 100 GLN A O 1
#

Solvent-accessible surface area (backbone atoms only — not comparable to full-atom values): 6079 Å² total; per-residue (Å²): 103,74,64,30,64,75,69,66,36,57,57,63,39,10,50,52,34,38,55,49,35,56,52,36,45,74,74,65,40,54,45,74,69,52,51,52,52,33,51,49,42,46,75,43,56,27,48,16,30,23,79,48,83,92,47,85,59,92,48,72,50,68,44,56,49,78,93,41,41,67,63,27,47,56,64,43,50,77,80,42,92,77,81,91,82,78,85,92,65,84,76,94,75,90,74,79,79,83,83,129

Mean predicted aligned error: 5.14 Å

pLDDT: mean 90.5, std 9.51, range [59.38, 98.25]

Secondary structure (DSSP, 8-state):
-HHHHHTT-HHHHHHHHHHHHHHHHHTT---HHHHHHHHHHHHTTEEEEEEESSSSSSEEEEEE-GGGHHHHHHHHHTTS------SS-----PPPPPP-

Nearest PDB structures (foldseek):
  6mdf-assembly1_B  TM=9.570E-01  e=6.648E-06  Methanosarcina mazei
  8teb-assembly2_B  TM=9.633E-01  e=1.156E-05  Methanococcoides burtonii
  2hfu-assembly1_A  TM=9.018E-01  e=3.263E-05  Leishmania major
  2a2c-assembly1_A  TM=9.831E-01  e=1.057E-04  Homo sapiens
  2oi2-assembly1_A-2  TM=8.945E-01  e=6.080E-05  Streptococcus pneumoniae